Protein AF-A0A2V9TM73-F1 (afdb_monomer_lite)

pLDDT: mean 85.08, std 16.02, range [33.97, 98.38]

Structure (mmCIF, N/CA/C/O backbone):
data_AF-A0A2V9TM73-F1
#
_entry.id   AF-A0A2V9TM73-F1
#
loop_
_atom_site.group_PDB
_atom_site.id
_atom_site.type_symbol
_atom_site.label_atom_id
_atom_site.label_alt_id
_atom_site.label_comp_id
_atom_site.label_asym_id
_atom_site.label_entity_id
_atom_site.label_seq_id
_atom_site.pdbx_PDB_ins_code
_atom_site.Cartn_x
_atom_site.Cartn_y
_atom_site.Cartn_z
_atom_site.occupancy
_atom_site.B_iso_or_equiv
_atom_site.auth_seq_id
_atom_site.auth_comp_id
_atom_site.auth_asym_id
_atom_site.auth_atom_id
_atom_site.pdbx_PDB_model_num
ATOM 1 N N . MET A 1 1 ? -22.278 6.505 -24.623 1.00 33.97 1 MET A N 1
ATOM 2 C CA . MET A 1 1 ? -22.286 5.027 -24.744 1.00 33.97 1 MET A CA 1
ATOM 3 C C . MET A 1 1 ? -21.019 4.496 -24.083 1.00 33.97 1 MET A C 1
ATOM 5 O O . MET A 1 1 ? -19.937 4.677 -24.626 1.00 33.97 1 MET A O 1
ATOM 9 N N . SER A 1 2 ? -21.134 3.979 -22.858 1.00 36.28 2 SER A N 1
ATOM 10 C CA . SER A 1 2 ? -19.987 3.627 -22.006 1.00 36.28 2 SER A CA 1
ATOM 11 C C . SER A 1 2 ? -19.380 2.296 -22.466 1.00 36.28 2 SER A C 1
ATOM 13 O O . SER A 1 2 ? -20.044 1.266 -22.389 1.00 36.28 2 SER A O 1
ATOM 15 N N . ARG A 1 3 ? -18.149 2.303 -23.000 1.00 45.53 3 ARG A N 1
ATOM 16 C CA . ARG A 1 3 ? -17.408 1.072 -23.335 1.00 45.53 3 ARG A CA 1
ATOM 17 C C . ARG A 1 3 ? -17.051 0.365 -22.028 1.00 45.53 3 ARG A C 1
ATOM 19 O O . ARG A 1 3 ? -16.188 0.836 -21.292 1.00 45.53 3 ARG A O 1
ATOM 26 N N . THR A 1 4 ? -17.707 -0.756 -21.743 1.00 47.19 4 THR A N 1
ATOM 27 C CA . THR A 1 4 ? -17.382 -1.621 -20.605 1.00 47.19 4 THR A CA 1
ATOM 28 C C . THR A 1 4 ? -15.991 -2.218 -20.808 1.00 47.19 4 THR A C 1
ATOM 30 O O . THR A 1 4 ? -15.819 -3.187 -21.545 1.00 47.19 4 THR A O 1
ATOM 33 N N . VAL A 1 5 ? -14.981 -1.614 -20.179 1.00 56.53 5 VAL A N 1
ATOM 34 C CA . VAL A 1 5 ? -13.633 -2.182 -20.074 1.00 56.53 5 VAL A CA 1
ATOM 35 C C . VAL A 1 5 ? -13.748 -3.486 -19.289 1.00 56.53 5 VAL A C 1
ATOM 37 O O . VAL A 1 5 ? -14.114 -3.466 -18.114 1.00 56.53 5 VAL A O 1
ATOM 40 N N . ARG A 1 6 ? -13.457 -4.626 -19.922 1.00 64.25 6 ARG A N 1
ATOM 41 C CA . ARG A 1 6 ? -13.367 -5.908 -19.215 1.00 64.25 6 ARG A CA 1
ATOM 42 C C . ARG A 1 6 ? -12.151 -5.857 -18.292 1.00 64.25 6 ARG A C 1
ATOM 44 O O . ARG A 1 6 ? -11.015 -5.802 -18.754 1.00 64.25 6 ARG A O 1
ATOM 51 N N . GLN A 1 7 ? -12.404 -5.817 -16.987 1.00 66.25 7 GLN A N 1
ATOM 52 C CA . GLN A 1 7 ? -11.372 -5.866 -15.957 1.00 66.25 7 GLN A CA 1
ATOM 53 C C . GLN A 1 7 ? -11.294 -7.284 -15.403 1.00 66.25 7 GLN A C 1
ATOM 55 O O . GLN A 1 7 ? -12.283 -7.804 -14.886 1.00 66.25 7 GLN A O 1
ATOM 60 N N . ARG A 1 8 ? -10.120 -7.910 -15.501 1.00 75.19 8 ARG A N 1
ATOM 61 C CA . ARG A 1 8 ? -9.843 -9.184 -14.829 1.00 75.19 8 ARG A CA 1
ATOM 62 C C . ARG A 1 8 ? -9.043 -8.888 -13.566 1.00 75.19 8 ARG A C 1
ATOM 64 O O . ARG A 1 8 ? -7.925 -8.380 -13.639 1.00 75.19 8 ARG A O 1
ATOM 71 N N . ILE A 1 9 ? -9.643 -9.155 -12.410 1.00 69.38 9 ILE A N 1
ATOM 72 C CA . ILE A 1 9 ? -9.001 -8.975 -11.104 1.00 69.38 9 ILE A CA 1
ATOM 73 C C . ILE A 1 9 ? -8.094 -10.179 -10.856 1.00 69.38 9 ILE A C 1
ATOM 75 O O . ILE A 1 9 ? -8.562 -11.313 -10.921 1.00 69.38 9 ILE A O 1
ATOM 79 N N . GLU A 1 10 ? -6.816 -9.942 -10.558 1.00 68.94 10 GLU A N 1
ATOM 80 C CA . GLU A 1 10 ? -5.890 -11.022 -10.179 1.00 68.94 10 GLU A CA 1
ATOM 81 C C . GLU A 1 10 ? -5.595 -11.065 -8.689 1.00 68.94 10 GLU A C 1
ATOM 83 O O . GLU A 1 10 ? -5.503 -12.144 -8.108 1.00 68.94 10 GLU A O 1
ATOM 88 N N . ARG A 1 11 ? -5.484 -9.896 -8.050 1.00 65.19 11 ARG A N 1
ATOM 89 C CA . ARG A 1 11 ? -5.376 -9.783 -6.595 1.00 65.19 11 ARG A CA 1
ATOM 90 C C . ARG A 1 11 ? -6.287 -8.670 -6.096 1.00 65.19 11 ARG A C 1
ATOM 92 O O . ARG A 1 11 ? -5.984 -7.493 -6.318 1.00 65.19 11 ARG A O 1
ATOM 99 N N . PRO A 1 12 ? -7.383 -9.023 -5.406 1.00 61.59 12 PRO A N 1
ATOM 100 C CA . PRO A 1 12 ? -8.262 -8.032 -4.818 1.00 61.59 12 PRO A CA 1
ATOM 101 C C . PRO A 1 12 ? -7.511 -7.141 -3.810 1.00 61.59 12 PRO A C 1
ATOM 103 O O . PRO A 1 12 ? -6.729 -7.660 -3.002 1.00 61.59 12 PRO A O 1
ATOM 106 N N . PRO A 1 13 ? -7.738 -5.816 -3.796 1.00 68.12 13 PRO A N 1
ATOM 107 C CA . PRO A 1 13 ? -8.361 -4.974 -4.828 1.00 68.12 13 PRO A CA 1
ATOM 108 C C . PRO A 1 13 ? -7.347 -4.196 -5.699 1.00 68.12 13 PRO A C 1
ATOM 110 O O . PRO A 1 13 ? -7.741 -3.485 -6.615 1.00 68.12 13 PRO A O 1
ATOM 113 N N . ALA A 1 14 ? -6.044 -4.306 -5.429 1.00 82.12 14 ALA A N 1
ATOM 114 C CA . ALA A 1 14 ? -5.038 -3.377 -5.951 1.00 82.12 14 ALA A CA 1
ATOM 115 C C . ALA A 1 14 ? -4.598 -3.621 -7.406 1.00 82.12 14 ALA A C 1
ATOM 117 O O . ALA A 1 14 ? -4.282 -2.658 -8.106 1.00 82.12 14 ALA A O 1
ATOM 118 N N . PHE A 1 15 ? -4.529 -4.885 -7.843 1.00 90.06 15 PHE A N 1
ATOM 119 C CA . PHE A 1 15 ? -3.892 -5.267 -9.109 1.00 90.06 15 PHE A CA 1
ATOM 120 C C . PHE A 1 15 ? -4.911 -5.842 -10.092 1.00 90.06 15 PHE A C 1
ATOM 122 O O . PHE A 1 15 ? -5.551 -6.868 -9.830 1.00 90.06 15 PHE A O 1
ATOM 129 N N . THR A 1 16 ? -5.059 -5.166 -11.230 1.00 91.38 16 THR A N 1
ATOM 130 C CA . THR A 1 16 ? -6.085 -5.467 -12.236 1.00 91.38 16 THR A CA 1
ATOM 131 C C . THR A 1 16 ? -5.486 -5.476 -13.632 1.00 91.38 16 THR A C 1
ATOM 133 O O . THR A 1 16 ? -4.682 -4.606 -13.959 1.00 91.38 16 THR A O 1
ATOM 136 N N . TYR A 1 17 ? -5.907 -6.422 -14.469 1.00 88.44 17 TYR A N 1
ATOM 137 C CA . TYR A 1 17 ? -5.648 -6.337 -15.901 1.00 88.44 17 TYR A CA 1
ATOM 138 C C . TYR A 1 17 ? -6.733 -5.518 -16.587 1.00 88.44 17 TYR A C 1
ATOM 140 O O . TYR A 1 17 ? -7.930 -5.724 -16.351 1.00 88.44 17 TYR A O 1
ATOM 148 N N . ARG A 1 18 ? -6.309 -4.611 -17.466 1.00 86.88 18 ARG A N 1
ATOM 149 C CA . ARG A 1 18 ? -7.181 -3.847 -18.361 1.00 86.88 18 ARG A CA 1
ATOM 150 C C . ARG A 1 18 ? -6.805 -4.136 -19.804 1.00 86.88 18 ARG A C 1
ATOM 152 O O . ARG A 1 18 ? -5.631 -4.117 -20.159 1.00 86.88 18 ARG A O 1
ATOM 159 N N . GLU A 1 19 ? -7.805 -4.364 -20.645 1.00 83.81 19 GLU A N 1
ATOM 160 C CA . GLU A 1 19 ? -7.585 -4.438 -22.088 1.00 83.81 19 GLU A CA 1
ATOM 161 C C . GLU A 1 19 ? -7.206 -3.058 -22.636 1.00 83.81 19 GLU A C 1
ATOM 163 O O . GLU A 1 19 ? -7.950 -2.080 -22.501 1.00 83.81 19 GLU A O 1
ATOM 168 N N . GLN A 1 20 ? -6.055 -2.977 -23.296 1.00 76.06 20 GLN A N 1
ATOM 169 C CA . GLN A 1 20 ? -5.682 -1.810 -24.074 1.00 76.06 20 GLN A CA 1
ATOM 170 C C . GLN A 1 20 ? -6.485 -1.827 -25.377 1.00 76.06 20 GLN A C 1
ATOM 172 O O . GLN A 1 20 ? -6.393 -2.765 -26.173 1.00 76.06 20 GLN A O 1
ATOM 177 N N . SER A 1 21 ? -7.300 -0.793 -25.597 1.00 65.75 21 SER A N 1
ATOM 178 C CA . SER A 1 21 ? -8.088 -0.668 -26.825 1.00 65.75 21 SER A CA 1
ATOM 179 C C . SER A 1 21 ? -7.159 -0.522 -28.032 1.00 65.75 21 SER A C 1
ATOM 181 O O . SER A 1 21 ? -6.641 0.559 -28.300 1.00 65.75 21 SER A O 1
ATOM 183 N N . GLY A 1 22 ? -6.962 -1.612 -28.775 1.00 58.06 22 GLY A N 1
ATOM 184 C CA . GLY A 1 22 ? -6.450 -1.552 -30.140 1.00 58.06 22 GLY A CA 1
ATOM 185 C C . GLY A 1 22 ? -7.468 -0.848 -31.039 1.00 58.06 22 GLY A C 1
ATOM 186 O O . GLY A 1 22 ? -8.671 -0.929 -30.790 1.00 58.06 22 GLY A O 1
ATOM 187 N N . GLY A 1 23 ? -6.995 -0.124 -32.055 1.00 59.12 23 GLY A N 1
ATOM 188 C CA . GLY A 1 23 ? -7.848 0.639 -32.972 1.00 59.12 23 GLY A CA 1
ATOM 189 C C . GLY A 1 23 ? -9.023 -0.160 -33.559 1.00 59.12 23 GLY A C 1
ATOM 190 O O . GLY A 1 23 ? -8.999 -1.389 -33.617 1.00 59.12 23 GLY A O 1
ATOM 191 N N . PHE A 1 24 ? -10.038 0.572 -34.026 1.00 61.91 24 PHE A N 1
ATOM 192 C CA . PHE A 1 24 ? -11.376 0.100 -34.428 1.00 61.91 24 PHE A CA 1
ATOM 193 C C . PHE A 1 24 ? -11.404 -1.063 -35.449 1.00 61.91 24 PHE A C 1
ATOM 195 O O . PHE A 1 24 ? -12.423 -1.727 -35.590 1.00 61.91 24 PHE A O 1
ATOM 202 N N . LEU A 1 25 ? -10.289 -1.340 -36.135 1.00 67.00 25 LEU A N 1
ATOM 203 C CA . LEU A 1 25 ? -10.165 -2.340 -37.204 1.00 67.00 25 LEU A CA 1
ATOM 204 C C . LEU A 1 25 ? -9.512 -3.674 -36.776 1.00 67.00 25 LEU A C 1
ATOM 206 O O . LEU A 1 25 ? -9.285 -4.540 -37.621 1.00 67.00 25 LEU A O 1
ATOM 210 N N . ARG A 1 26 ? -9.168 -3.888 -35.496 1.00 59.62 26 ARG A N 1
ATOM 211 C CA . ARG A 1 26 ? -8.481 -5.125 -35.068 1.00 59.62 26 ARG A CA 1
ATOM 212 C C . ARG A 1 26 ? -9.451 -6.260 -34.705 1.00 59.62 26 ARG A C 1
ATOM 214 O O . ARG A 1 26 ? -10.225 -6.152 -33.764 1.00 59.62 26 ARG A O 1
ATOM 221 N N . ARG A 1 27 ? -9.309 -7.402 -35.396 1.00 61.41 27 ARG A N 1
ATOM 222 C CA . ARG A 1 27 ? -10.014 -8.683 -35.142 1.00 61.41 27 ARG A CA 1
ATOM 223 C C . ARG A 1 27 ? -9.405 -9.518 -33.993 1.00 61.41 27 ARG A C 1
ATOM 225 O O . ARG A 1 27 ? -9.931 -10.576 -33.671 1.00 61.41 27 ARG A O 1
ATOM 232 N N . ARG A 1 28 ? -8.284 -9.084 -33.394 1.00 62.44 28 ARG A N 1
ATOM 233 C CA . ARG A 1 28 ? -7.604 -9.784 -32.282 1.00 62.44 28 ARG A CA 1
ATOM 234 C C . ARG A 1 28 ? -7.917 -9.123 -30.933 1.00 62.44 28 ARG A C 1
ATOM 236 O O . ARG A 1 28 ? -7.990 -7.893 -30.907 1.00 62.44 28 ARG A O 1
ATOM 243 N N . PRO A 1 29 ? -8.044 -9.901 -29.839 1.00 66.31 29 PRO A N 1
ATOM 244 C CA . PRO A 1 29 ? -8.162 -9.338 -28.497 1.00 66.31 29 PRO A CA 1
ATOM 245 C C . PRO A 1 29 ? -7.005 -8.369 -28.216 1.00 66.31 29 PRO A C 1
ATOM 247 O O . PRO A 1 29 ? -5.870 -8.603 -28.643 1.00 66.31 29 PRO A O 1
ATOM 250 N N . GLY A 1 30 ? -7.323 -7.246 -27.566 1.00 72.81 30 GLY A N 1
ATOM 251 C CA . GLY A 1 30 ? -6.340 -6.235 -27.176 1.00 72.81 30 GLY A CA 1
ATOM 252 C C . GLY A 1 30 ? -5.317 -6.799 -26.190 1.00 72.81 30 GLY A C 1
ATOM 253 O O . GLY A 1 30 ? -5.583 -7.787 -25.508 1.00 72.81 30 GLY A O 1
ATOM 254 N N . ALA A 1 31 ? -4.140 -6.175 -26.116 1.00 83.62 31 ALA A N 1
ATOM 255 C CA . ALA A 1 31 ? -3.144 -6.552 -25.118 1.00 83.62 31 ALA A CA 1
ATOM 256 C C . ALA A 1 31 ? -3.694 -6.280 -23.708 1.00 83.62 31 ALA A C 1
ATOM 258 O O . ALA A 1 31 ? -4.306 -5.235 -23.467 1.00 83.62 31 ALA A O 1
ATOM 259 N N . LEU A 1 32 ? -3.498 -7.226 -22.789 1.00 87.81 32 LEU A N 1
ATOM 260 C CA . LEU A 1 32 ? -3.836 -7.052 -21.380 1.00 87.81 32 LEU A CA 1
ATOM 261 C C . LEU A 1 32 ? -2.680 -6.334 -20.687 1.00 87.81 32 LEU A C 1
ATOM 263 O O . LEU A 1 32 ? -1.560 -6.831 -20.687 1.00 87.81 32 LEU A O 1
ATOM 267 N N . VAL A 1 33 ? -2.968 -5.190 -20.076 1.00 91.00 33 VAL A N 1
ATOM 268 C CA . VAL A 1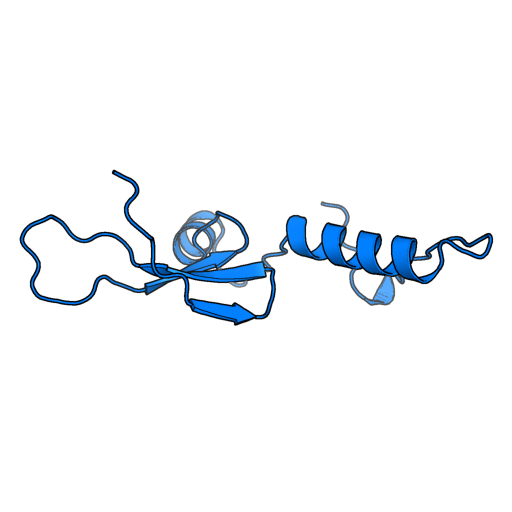 33 ? -1.991 -4.396 -19.325 1.00 91.00 33 VAL A CA 1
ATOM 269 C C . VAL A 1 33 ? -2.268 -4.560 -17.839 1.00 91.00 33 VAL A C 1
ATOM 271 O O . VAL A 1 33 ? -3.418 -4.432 -17.413 1.00 91.00 33 VAL A O 1
ATOM 274 N N . LEU A 1 34 ? -1.226 -4.859 -17.059 1.00 92.88 34 LEU A N 1
ATOM 275 C CA . LEU A 1 34 ? -1.327 -4.941 -15.605 1.00 92.88 34 LEU A CA 1
ATOM 276 C C . LEU A 1 34 ? -1.246 -3.540 -14.997 1.00 92.88 34 LEU A C 1
ATOM 278 O O . LEU A 1 34 ? -0.314 -2.772 -15.258 1.00 92.88 34 LEU A O 1
ATOM 282 N N . ASN A 1 35 ? -2.216 -3.232 -14.143 1.00 92.88 35 ASN A N 1
ATOM 283 C CA . ASN A 1 35 ? -2.346 -1.953 -13.468 1.00 92.88 35 ASN A CA 1
ATOM 284 C C . ASN A 1 35 ? -2.350 -2.133 -11.947 1.00 92.88 35 ASN A C 1
ATOM 286 O O . ASN A 1 35 ? -2.975 -3.059 -11.428 1.00 92.88 35 ASN A O 1
ATOM 290 N N . CYS A 1 36 ? -1.722 -1.190 -11.246 1.00 94.19 36 CYS A N 1
ATOM 291 C CA . CYS A 1 36 ? -1.898 -0.954 -9.816 1.00 94.19 36 CYS A CA 1
ATOM 292 C C . CYS A 1 36 ? -2.667 0.359 -9.663 1.00 94.19 36 CYS A C 1
ATOM 294 O O . CYS A 1 36 ? -2.230 1.394 -10.172 1.00 94.19 36 CYS A O 1
ATOM 296 N N . ASP A 1 37 ? -3.837 0.316 -9.025 1.00 90.75 37 ASP A N 1
ATOM 297 C CA . ASP A 1 37 ? -4.810 1.414 -9.047 1.00 90.75 37 ASP A CA 1
ATOM 298 C C . ASP A 1 37 ? -5.132 1.856 -10.499 1.00 90.75 37 ASP A C 1
ATOM 300 O O . ASP A 1 37 ? -5.826 1.158 -11.246 1.00 90.75 37 ASP A O 1
ATOM 304 N N . GLN A 1 38 ? -4.628 3.020 -10.922 1.00 89.25 38 GLN A N 1
ATOM 305 C CA . GLN A 1 38 ? -4.781 3.557 -12.281 1.00 89.25 38 GLN A CA 1
ATOM 306 C C . GLN A 1 38 ? -3.464 3.588 -13.075 1.00 89.25 38 GLN A C 1
ATOM 308 O O . GLN A 1 38 ? -3.469 3.974 -14.242 1.00 89.25 38 GLN A O 1
ATOM 313 N N . ALA A 1 39 ? -2.347 3.157 -12.486 1.00 92.88 39 ALA A N 1
ATOM 314 C CA . ALA A 1 39 ? -1.031 3.205 -13.111 1.00 92.88 39 ALA A CA 1
ATOM 315 C C . ALA A 1 39 ? -0.684 1.877 -13.798 1.00 92.88 39 ALA A C 1
ATOM 317 O O . ALA A 1 39 ? -0.798 0.815 -13.189 1.00 92.88 39 ALA A O 1
ATOM 318 N N . ALA A 1 40 ? -0.255 1.939 -15.062 1.00 94.19 40 ALA A N 1
ATOM 319 C CA . ALA A 1 40 ? 0.245 0.781 -15.804 1.00 94.19 40 ALA A CA 1
ATOM 320 C C . ALA A 1 40 ? 1.668 0.433 -15.346 1.00 94.19 40 ALA A C 1
ATOM 322 O O . ALA A 1 40 ? 2.539 1.305 -15.341 1.00 94.19 40 ALA A O 1
ATOM 323 N N . LEU A 1 41 ? 1.904 -0.825 -14.975 1.00 94.69 41 LEU A N 1
ATOM 324 C CA . LEU A 1 41 ? 3.1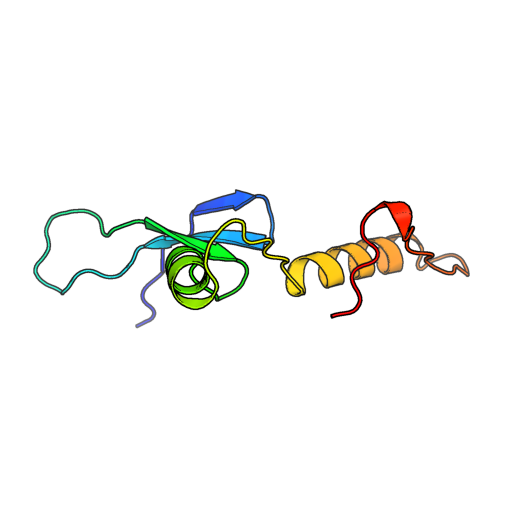66 -1.253 -14.362 1.00 94.69 41 LEU A CA 1
ATOM 325 C C . LEU A 1 41 ? 4.351 -1.155 -15.322 1.00 94.69 41 LEU A C 1
ATOM 327 O O . LEU A 1 41 ? 5.415 -0.714 -14.906 1.00 94.69 41 LEU A O 1
ATOM 331 N N . GLU A 1 42 ? 4.154 -1.490 -16.598 1.00 94.94 42 GLU A N 1
ATOM 332 C CA . GLU A 1 42 ? 5.191 -1.380 -17.635 1.00 94.94 42 GLU A CA 1
ATOM 333 C C . GLU A 1 42 ? 5.710 0.058 -17.748 1.00 94.94 42 GLU A C 1
ATOM 335 O O . GLU A 1 42 ? 6.910 0.298 -17.661 1.00 94.94 42 GLU A O 1
ATOM 340 N N . ARG A 1 43 ? 4.797 1.039 -17.790 1.00 95.81 43 ARG A N 1
ATOM 341 C CA . ARG A 1 43 ? 5.161 2.465 -17.831 1.00 95.81 43 ARG A CA 1
ATOM 342 C C . ARG A 1 43 ? 5.919 2.919 -16.584 1.00 95.81 43 ARG A C 1
ATOM 344 O O . ARG A 1 43 ? 6.730 3.837 -16.663 1.00 95.81 43 ARG A O 1
ATOM 351 N N . LEU A 1 44 ? 5.621 2.335 -15.422 1.00 96.88 44 LEU A N 1
ATOM 352 C CA . LEU A 1 44 ? 6.352 2.627 -14.188 1.00 96.88 44 LEU A CA 1
ATOM 353 C C . LEU A 1 44 ? 7.753 2.006 -14.221 1.00 96.88 44 LEU A C 1
ATOM 355 O O . LEU A 1 44 ? 8.707 2.682 -13.852 1.00 96.88 44 LEU A O 1
ATOM 359 N N . ALA A 1 45 ? 7.886 0.770 -14.701 1.00 97.75 45 ALA A N 1
ATOM 360 C CA . ALA A 1 45 ? 9.172 0.092 -14.837 1.00 97.75 45 ALA A CA 1
ATOM 361 C C . ALA A 1 45 ? 10.098 0.800 -15.840 1.00 97.75 45 ALA A C 1
ATOM 363 O O . ALA A 1 45 ? 11.271 0.995 -15.546 1.00 97.75 45 ALA A O 1
ATOM 364 N N . GLU A 1 46 ? 9.574 1.263 -16.979 1.00 97.94 46 GLU A N 1
ATOM 365 C CA . GLU A 1 46 ? 10.335 2.074 -17.943 1.00 97.94 46 GLU A CA 1
ATOM 366 C C . GLU A 1 46 ? 10.812 3.395 -17.329 1.00 97.94 46 GLU A C 1
ATOM 368 O O . GLU A 1 46 ? 11.944 3.820 -17.546 1.00 97.94 46 GLU A O 1
ATOM 373 N N . ARG A 1 47 ? 9.946 4.054 -16.549 1.00 98.06 47 ARG A N 1
ATOM 374 C CA . ARG A 1 47 ? 10.238 5.366 -15.963 1.00 98.06 47 ARG A CA 1
ATOM 375 C C . ARG A 1 47 ? 11.204 5.301 -14.779 1.00 98.06 47 ARG A C 1
ATOM 377 O O . ARG A 1 47 ? 12.001 6.219 -14.615 1.00 98.06 47 ARG A O 1
ATOM 384 N N . PHE A 1 48 ? 11.077 4.292 -13.921 1.00 97.62 48 PHE A N 1
ATOM 385 C CA . PHE A 1 48 ? 11.786 4.215 -12.638 1.00 97.62 48 PHE A CA 1
ATOM 386 C C . PHE A 1 48 ? 12.837 3.095 -12.580 1.00 97.62 48 PHE A C 1
ATOM 388 O O . PHE A 1 48 ? 13.565 3.004 -11.595 1.00 97.62 48 PHE A O 1
ATOM 395 N N . GLY A 1 49 ? 12.948 2.271 -13.624 1.00 97.88 49 GLY A N 1
ATOM 396 C CA . GLY A 1 49 ? 13.839 1.114 -13.663 1.00 97.88 49 GLY A CA 1
ATOM 397 C C . GLY A 1 49 ? 13.333 -0.064 -12.825 1.00 97.88 49 GLY A C 1
ATOM 398 O O . GLY A 1 49 ? 12.253 -0.026 -12.236 1.00 97.88 49 GLY A O 1
ATOM 399 N N . THR A 1 50 ? 14.124 -1.137 -12.777 1.00 97.50 50 THR A N 1
ATOM 400 C CA . THR A 1 50 ? 13.843 -2.347 -11.985 1.00 97.50 50 THR A CA 1
ATOM 401 C C . THR A 1 50 ? 15.089 -2.792 -11.209 1.00 97.50 50 THR A C 1
ATOM 403 O O . THR A 1 50 ? 16.185 -2.664 -11.758 1.00 97.50 50 THR A O 1
ATOM 406 N N . PRO A 1 51 ? 14.957 -3.365 -9.992 1.00 96.38 51 PRO A N 1
ATOM 407 C CA . PRO A 1 51 ? 13.712 -3.761 -9.318 1.00 96.38 51 PRO A CA 1
ATOM 408 C C . PRO A 1 51 ? 12.897 -2.573 -8.776 1.00 96.38 51 PRO A C 1
ATOM 410 O 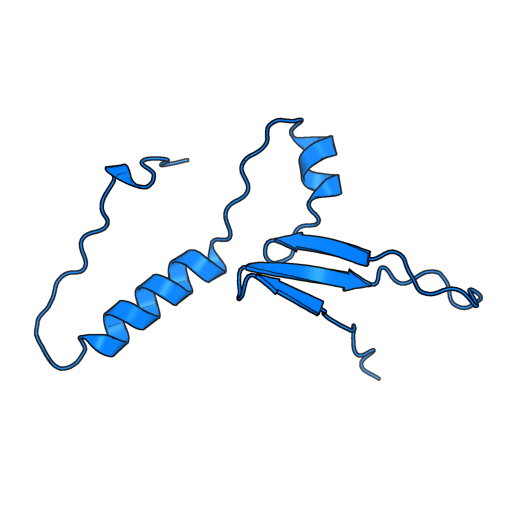O . PRO A 1 51 ? 13.460 -1.608 -8.271 1.00 96.38 51 PRO A O 1
ATOM 413 N N . LEU A 1 52 ? 11.563 -2.665 -8.865 1.00 96.56 52 LEU A N 1
ATOM 414 C CA . LEU A 1 52 ? 10.628 -1.606 -8.465 1.00 96.56 52 LEU A CA 1
ATOM 415 C C . LEU A 1 52 ? 9.514 -2.155 -7.566 1.00 96.56 52 LEU A C 1
ATOM 417 O O . LEU A 1 52 ? 8.786 -3.069 -7.953 1.00 96.56 52 LEU A O 1
ATOM 421 N N . TYR A 1 53 ? 9.344 -1.553 -6.388 1.00 94.31 53 TYR A N 1
ATOM 422 C CA . TYR A 1 53 ? 8.224 -1.837 -5.490 1.00 94.31 53 TYR A CA 1
ATOM 423 C C . TYR A 1 53 ? 7.071 -0.869 -5.750 1.00 94.31 53 TYR A C 1
ATOM 425 O O . TYR A 1 53 ? 7.251 0.346 -5.727 1.00 94.31 53 TYR A O 1
ATOM 433 N N . ILE A 1 54 ? 5.870 -1.409 -5.963 1.00 94.00 54 ILE A N 1
ATOM 434 C CA . ILE A 1 54 ? 4.666 -0.627 -6.261 1.00 94.00 54 ILE A CA 1
ATOM 435 C C . ILE A 1 54 ? 3.602 -0.950 -5.213 1.00 94.00 54 ILE A C 1
ATOM 437 O O . ILE A 1 54 ? 3.162 -2.094 -5.087 1.00 94.00 54 ILE A O 1
ATOM 441 N N . TYR A 1 55 ? 3.164 0.073 -4.481 1.00 93.00 55 TYR A N 1
ATOM 442 C CA . TYR A 1 55 ? 2.139 -0.033 -3.445 1.00 93.00 55 TYR A CA 1
ATOM 443 C C . TYR A 1 55 ? 0.841 0.641 -3.903 1.00 93.00 55 TYR A C 1
ATOM 445 O O . TYR A 1 55 ? 0.870 1.754 -4.421 1.00 93.00 55 TYR A O 1
ATOM 453 N N . SER A 1 56 ? -0.304 -0.008 -3.674 1.00 93.50 56 SER A N 1
ATOM 454 C CA . SER A 1 56 ? -1.623 0.609 -3.873 1.00 93.50 56 SER A CA 1
ATOM 455 C C . SER A 1 56 ? -2.046 1.349 -2.611 1.00 93.50 56 SER A C 1
ATOM 457 O O . SER A 1 56 ? -2.302 0.745 -1.561 1.00 93.50 56 SER A O 1
ATOM 459 N N . ALA A 1 57 ? -2.162 2.669 -2.719 1.00 92.88 57 ALA A N 1
ATOM 460 C CA . ALA A 1 57 ? -2.627 3.495 -1.614 1.00 92.88 57 ALA A CA 1
ATOM 461 C C . ALA A 1 57 ? -4.121 3.265 -1.337 1.00 92.88 57 ALA A C 1
ATOM 463 O O . ALA A 1 57 ? -4.561 3.357 -0.188 1.00 92.88 57 ALA A O 1
ATOM 464 N N . SER A 1 58 ? -4.912 2.958 -2.373 1.00 92.75 58 SER A N 1
ATOM 465 C CA . SER A 1 58 ? -6.340 2.664 -2.220 1.00 92.75 58 SER A CA 1
ATOM 466 C C . SER A 1 58 ? -6.557 1.404 -1.373 1.00 92.75 58 SER A C 1
ATOM 468 O O . SER A 1 58 ? -7.307 1.447 -0.394 1.00 92.75 58 SER A O 1
ATOM 470 N N . ALA A 1 59 ? -5.801 0.340 -1.649 1.00 92.94 59 ALA A N 1
ATOM 471 C CA . ALA A 1 59 ? -5.916 -0.931 -0.949 1.00 92.94 59 ALA A CA 1
ATOM 472 C C . ALA A 1 59 ? -5.408 -0.872 0.500 1.00 92.94 59 ALA A C 1
ATOM 474 O O . ALA A 1 59 ? -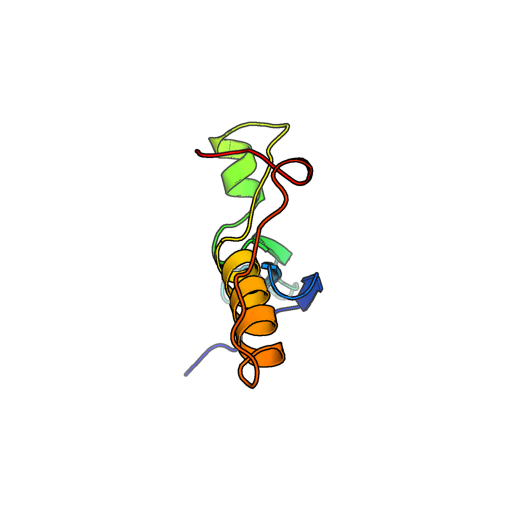5.944 -1.561 1.369 1.00 92.94 59 ALA A O 1
ATOM 475 N N . ILE A 1 60 ? -4.386 -0.061 0.798 1.00 93.75 60 ILE A N 1
ATOM 476 C CA . ILE A 1 60 ? -3.946 0.174 2.186 1.00 93.75 60 ILE A CA 1
ATOM 477 C C . ILE A 1 60 ? -5.058 0.878 2.977 1.00 93.75 60 ILE A C 1
ATOM 479 O O . ILE A 1 60 ? -5.423 0.431 4.066 1.00 93.75 60 ILE A O 1
ATOM 483 N N . ARG A 1 61 ? -5.648 1.941 2.412 1.00 94.81 61 ARG A N 1
ATOM 484 C CA . ARG A 1 61 ? -6.743 2.683 3.060 1.00 94.81 61 ARG A CA 1
ATOM 485 C C . ARG A 1 61 ? -7.987 1.825 3.256 1.00 94.81 61 ARG A C 1
ATOM 487 O O . ARG A 1 61 ? -8.632 1.927 4.292 1.00 94.81 61 ARG A O 1
ATOM 494 N N . GLU A 1 62 ? -8.332 0.983 2.289 1.00 94.25 62 GLU A N 1
ATOM 495 C CA . GLU A 1 62 ? -9.466 0.065 2.406 1.00 94.25 62 GLU A CA 1
ATOM 496 C C . GLU A 1 62 ? -9.286 -0.924 3.560 1.00 94.25 62 GLU A C 1
ATOM 498 O O . GLU A 1 62 ? -10.183 -1.060 4.388 1.00 94.25 62 GLU A O 1
ATOM 503 N N . ARG A 1 63 ? -8.103 -1.536 3.690 1.00 93.88 63 ARG A N 1
ATOM 504 C CA . ARG A 1 63 ? -7.795 -2.434 4.814 1.00 93.88 63 ARG A CA 1
ATOM 505 C C . ARG A 1 63 ? -7.923 -1.728 6.160 1.00 93.88 63 ARG A C 1
ATOM 507 O O . ARG A 1 63 ? -8.526 -2.283 7.074 1.00 93.88 63 ARG A O 1
ATOM 514 N N . LEU A 1 64 ? -7.424 -0.495 6.271 1.00 96.00 64 LEU A N 1
ATOM 515 C CA . LEU A 1 64 ? -7.598 0.306 7.484 1.00 96.00 64 LEU A CA 1
ATOM 516 C C . LEU A 1 64 ? -9.084 0.527 7.805 1.00 96.00 64 LEU A C 1
ATOM 518 O O . LEU A 1 64 ? -9.497 0.299 8.940 1.00 96.00 64 LEU A O 1
ATOM 522 N N . ARG A 1 65 ? -9.899 0.902 6.809 1.00 96.56 65 ARG A N 1
ATOM 523 C CA . ARG A 1 65 ? -11.350 1.094 6.991 1.00 96.56 65 ARG A CA 1
ATOM 524 C C . ARG A 1 65 ? -12.055 -0.186 7.433 1.00 96.56 65 ARG A C 1
ATOM 526 O O . ARG A 1 65 ? -12.945 -0.114 8.275 1.00 96.56 65 ARG A O 1
ATOM 533 N N . ILE A 1 66 ? -11.656 -1.345 6.906 1.00 96.25 66 ILE A N 1
ATOM 534 C CA . ILE A 1 66 ? -12.204 -2.647 7.318 1.00 96.25 66 ILE A CA 1
ATOM 535 C C . ILE A 1 66 ? -11.948 -2.882 8.811 1.00 96.25 66 ILE A C 1
ATOM 537 O O . ILE A 1 66 ? -12.885 -3.212 9.537 1.00 96.25 66 ILE A O 1
ATOM 541 N N . PHE A 1 67 ? -10.723 -2.647 9.292 1.00 96.75 67 PHE A N 1
ATOM 542 C CA . PHE A 1 67 ? -10.410 -2.773 10.719 1.00 96.75 67 PHE A CA 1
ATOM 543 C C . PHE A 1 67 ? -11.191 -1.771 11.578 1.00 96.75 67 PHE A C 1
ATOM 545 O O . PHE A 1 67 ? -11.812 -2.174 12.560 1.00 96.75 67 PHE A O 1
ATOM 552 N N . GLN A 1 68 ? -11.231 -0.496 11.180 1.00 97.50 68 GLN A N 1
ATOM 553 C CA . GLN A 1 68 ? -12.003 0.540 11.884 1.00 97.50 68 GLN A CA 1
ATOM 554 C C . GLN A 1 68 ? -13.482 0.156 12.001 1.00 97.50 68 GLN A C 1
ATOM 556 O O . GLN A 1 68 ? -14.093 0.281 13.062 1.00 97.50 68 GLN A O 1
ATOM 561 N N . HIS A 1 69 ? -14.067 -0.353 10.915 1.00 97.75 69 HIS A N 1
ATOM 562 C CA . HIS A 1 69 ? -15.461 -0.772 10.898 1.00 97.75 69 HIS A CA 1
ATOM 563 C C . HIS A 1 69 ? -15.709 -2.017 11.759 1.00 97.75 69 HIS A C 1
ATOM 565 O O . HIS A 1 69 ? -16.722 -2.083 12.463 1.00 97.75 69 HIS A O 1
ATOM 571 N N . ALA A 1 70 ? -14.807 -3.001 11.723 1.00 97.94 70 ALA A N 1
ATOM 572 C CA . ALA A 1 70 ? -14.929 -4.235 12.495 1.00 97.94 70 ALA A CA 1
ATOM 573 C C . ALA A 1 70 ? -14.962 -3.961 14.007 1.00 97.94 70 ALA A C 1
ATOM 575 O O . ALA A 1 70 ? -15.810 -4.507 14.711 1.00 97.94 70 ALA A O 1
ATOM 576 N N . PHE A 1 71 ? -14.114 -3.049 14.489 1.00 97.69 71 PHE A N 1
ATOM 577 C CA . PHE A 1 71 ? -14.003 -2.715 15.911 1.00 97.69 71 PHE A CA 1
ATOM 578 C C . PHE A 1 71 ? -14.860 -1.519 16.352 1.00 97.69 71 PHE A C 1
ATOM 580 O O . PHE A 1 71 ? -14.799 -1.116 17.508 1.00 97.69 71 PHE A O 1
ATOM 587 N N . ARG A 1 72 ? -15.732 -0.979 15.488 1.00 97.50 72 ARG A N 1
ATOM 588 C CA . ARG A 1 72 ? -16.527 0.244 15.751 1.00 97.50 72 ARG A CA 1
ATOM 589 C C . ARG A 1 72 ? -17.374 0.244 17.033 1.00 97.50 72 ARG A C 1
ATOM 591 O O . ARG A 1 72 ? -17.808 1.304 17.462 1.00 97.50 72 ARG A O 1
ATOM 598 N N . LYS A 1 73 ? -17.675 -0.929 17.600 1.00 98.38 73 LYS A N 1
ATOM 599 C CA . LYS A 1 73 ? -18.501 -1.076 18.813 1.00 98.38 73 LYS A CA 1
ATOM 600 C C . LYS A 1 73 ? -17.710 -0.956 20.119 1.00 98.38 73 LYS A C 1
ATOM 602 O O . LYS A 1 73 ? -18.324 -0.917 21.178 1.00 98.38 73 LYS A O 1
ATOM 607 N N . VAL A 1 74 ? -16.381 -0.926 20.056 1.00 97.69 74 VAL A N 1
ATOM 608 C CA . VAL A 1 74 ? -15.504 -0.806 21.226 1.00 97.69 74 VAL A CA 1
ATOM 609 C C . VAL A 1 74 ? -14.540 0.364 21.027 1.00 97.69 74 VAL A C 1
ATOM 611 O O . VAL A 1 74 ? -14.078 0.572 19.902 1.00 97.69 74 VAL A O 1
ATOM 614 N N . PRO A 1 75 ? -14.2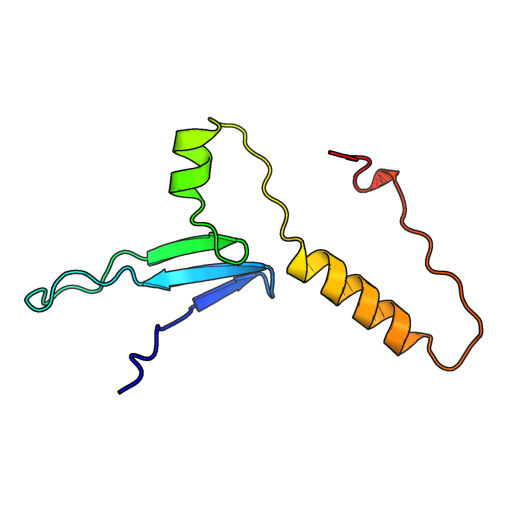05 1.139 22.072 1.00 97.12 75 PRO A N 1
ATOM 615 C CA . PRO A 1 75 ? -13.098 2.084 21.996 1.00 97.12 75 PRO A CA 1
ATOM 616 C C . PRO A 1 75 ? -11.809 1.337 21.641 1.00 97.12 75 PRO A C 1
ATOM 618 O O . PRO A 1 75 ? -11.444 0.372 22.311 1.00 97.12 75 PRO A O 1
ATOM 621 N N . HIS A 1 76 ? -11.140 1.741 20.563 1.00 96.81 76 HIS A N 1
ATOM 622 C CA . HIS A 1 76 ? -9.939 1.066 20.080 1.00 96.81 76 HIS A CA 1
ATOM 623 C C . HIS A 1 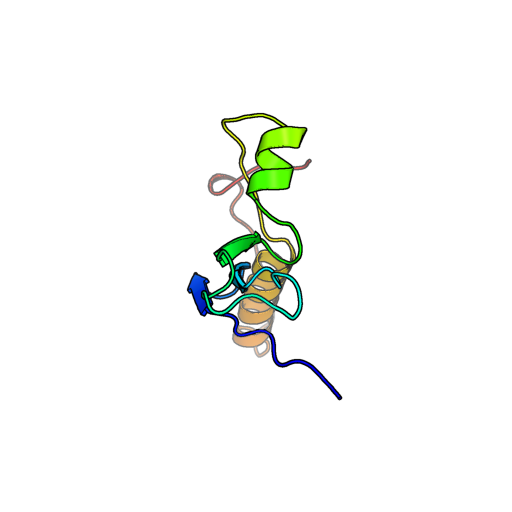76 ? -8.992 2.040 19.378 1.00 96.81 76 HIS A C 1
ATOM 625 O O . HIS A 1 76 ? -9.415 3.045 18.809 1.00 96.81 76 HIS A O 1
ATOM 631 N N . THR A 1 77 ? -7.711 1.674 19.365 1.00 97.25 77 THR A N 1
ATOM 632 C CA . THR A 1 77 ? -6.662 2.332 18.581 1.00 97.25 77 THR A CA 1
ATOM 633 C C . THR A 1 77 ? -6.031 1.290 17.669 1.00 97.25 77 THR A C 1
ATOM 635 O O . THR A 1 77 ? -5.630 0.221 18.126 1.00 97.25 77 THR A O 1
ATOM 638 N N . ILE A 1 78 ? -5.947 1.579 16.371 1.00 96.75 78 ILE A N 1
ATOM 639 C CA . ILE A 1 78 ? -5.299 0.684 15.406 1.00 96.75 78 ILE A CA 1
ATOM 640 C C . ILE A 1 78 ? -3.815 1.036 15.339 1.00 96.75 78 ILE A C 1
ATOM 642 O O . ILE A 1 78 ? -3.456 2.126 14.898 1.00 96.75 78 ILE A O 1
ATOM 646 N N . CYS A 1 79 ? -2.958 0.094 15.729 1.00 97.00 79 CYS A N 1
ATOM 647 C CA . CYS A 1 79 ? -1.506 0.248 15.680 1.00 97.00 79 CYS A CA 1
ATOM 648 C C . CYS A 1 79 ? -0.930 -0.541 14.500 1.00 97.00 79 CYS A C 1
ATOM 650 O O . CYS A 1 79 ? -0.975 -1.772 14.479 1.00 97.00 79 CYS A O 1
ATOM 652 N N . TYR A 1 80 ? -0.370 0.161 13.516 1.00 96.44 80 TYR A N 1
ATOM 653 C CA . TYR A 1 80 ? 0.338 -0.472 12.407 1.00 96.44 80 TYR A CA 1
ATOM 654 C C . TYR A 1 80 ? 1.723 -0.964 12.856 1.00 96.44 80 TYR A C 1
ATOM 656 O O . TYR A 1 80 ? 2.483 -0.231 13.488 1.00 96.44 80 TYR A O 1
ATOM 664 N N . SER A 1 81 ? 2.070 -2.208 12.521 1.00 97.31 81 SER A N 1
ATOM 665 C CA . SER A 1 81 ? 3.368 -2.782 12.877 1.00 97.31 81 SER A CA 1
ATOM 666 C C . SER A 1 81 ? 4.425 -2.422 11.831 1.00 97.31 81 SER A C 1
ATOM 668 O O . SER A 1 81 ? 4.446 -2.994 10.743 1.00 97.31 81 SER A O 1
ATOM 670 N N . VAL A 1 82 ? 5.338 -1.511 12.178 1.00 96.81 82 VAL A N 1
ATOM 671 C CA . VAL A 1 82 ? 6.382 -1.000 11.263 1.00 96.81 82 VAL A CA 1
ATOM 672 C C . VAL A 1 82 ? 7.335 -2.074 10.734 1.00 96.81 82 VAL A C 1
ATOM 674 O O . VAL A 1 82 ? 7.909 -1.900 9.665 1.00 96.81 82 VAL A O 1
ATOM 677 N N . LYS A 1 83 ? 7.435 -3.225 11.412 1.00 96.62 83 LYS A N 1
ATOM 678 C CA . LYS A 1 83 ? 8.189 -4.395 10.929 1.00 96.62 83 LYS A CA 1
ATOM 679 C C . LYS A 1 83 ? 7.673 -4.940 9.593 1.00 96.62 83 LYS A C 1
ATOM 681 O O . LYS A 1 83 ? 8.407 -5.632 8.902 1.00 96.62 83 LYS A O 1
ATOM 686 N N . ALA A 1 84 ? 6.407 -4.677 9.254 1.00 95.62 84 ALA A N 1
ATOM 687 C CA . ALA A 1 84 ? 5.826 -5.114 7.990 1.00 95.62 84 ALA A CA 1
ATOM 688 C C . ALA A 1 84 ? 6.356 -4.286 6.812 1.00 95.62 84 ALA A C 1
ATOM 690 O O . ALA A 1 84 ? 6.632 -4.837 5.750 1.00 95.62 84 ALA A O 1
ATOM 691 N N . ASN A 1 85 ? 6.476 -2.972 7.002 1.00 95.38 85 ASN A N 1
ATOM 692 C CA . ASN A 1 85 ? 7.040 -2.021 6.050 1.00 95.38 85 ASN A CA 1
ATOM 693 C C . ASN A 1 85 ? 7.167 -0.659 6.751 1.00 95.38 85 ASN A C 1
ATOM 695 O O . ASN A 1 85 ? 6.145 -0.102 7.158 1.00 95.38 85 ASN A O 1
ATOM 699 N N . SER A 1 86 ? 8.384 -0.136 6.891 1.00 93.81 86 SER A N 1
ATOM 700 C CA . SER A 1 86 ? 8.675 1.150 7.541 1.00 93.81 86 SER A CA 1
ATOM 701 C C . SER A 1 86 ? 8.920 2.291 6.547 1.00 93.81 86 SER A C 1
ATOM 703 O O . SER A 1 86 ? 9.505 3.305 6.915 1.00 93.81 86 SER A O 1
ATOM 705 N N . ASN A 1 87 ? 8.534 2.122 5.280 1.00 93.44 87 ASN A N 1
ATOM 706 C CA . ASN A 1 87 ? 8.726 3.135 4.250 1.00 93.44 87 ASN A CA 1
ATOM 707 C C . ASN A 1 87 ? 7.841 4.365 4.518 1.00 93.44 87 ASN A C 1
ATOM 709 O O . ASN A 1 87 ? 6.621 4.232 4.640 1.00 93.44 87 ASN A O 1
ATOM 713 N N . LEU A 1 88 ? 8.458 5.546 4.587 1.00 87.38 88 LEU A N 1
ATOM 714 C CA . LEU A 1 88 ? 7.784 6.825 4.847 1.00 87.38 88 LEU A CA 1
ATOM 715 C C . LEU A 1 88 ? 7.638 7.704 3.594 1.00 87.38 88 LEU A C 1
ATOM 717 O O . LEU A 1 88 ? 6.867 8.664 3.637 1.00 87.38 88 LEU A O 1
ATOM 721 N N . GLY A 1 89 ? 8.288 7.330 2.484 1.00 71.56 89 GLY A N 1
ATOM 722 C CA . GLY A 1 89 ? 8.361 8.134 1.260 1.00 71.56 89 GLY A CA 1
ATOM 723 C C . GLY A 1 89 ? 9.707 8.814 1.088 1.00 71.56 89 GLY A C 1
ATOM 724 O O . GLY A 1 89 ? 10.222 9.359 2.087 1.00 71.56 89 GLY A O 1
#

Foldseek 3Di:
DDDPFDWDDDDPPFKIWTFDDDDPPDPDTGDTFIGGPNDTVVVVCVVPNPPDDDDRPVVVVVVVVVVCVVCVVDDDDDDDDCVVPVDPD

Radius of gyration: 18.02 Å; chains: 1; bounding box: 36×19×59 Å

Secondary structure (DSSP, 8-state):
------EEEEETTTEEEEE----TT--SPPPEEEEETTEEHHHHHHHH-SS-----HHHHHHHHHHHHHHTTTS-------TTS-----

Sequence (89 aa):
MSRTVRQRIERPPAFTYREQSGGFLRRRPGALVLNCDQAALERLAERFGTPLYIYSASAIRERLRIFQHAFRKVPHTICYSVKANSNLG